Protein AF-G5QRI6-F1 (afdb_monomer_lite)

Foldseek 3Di:
DQEAEAPPEQDPDDDDQQFYWYDDPIDTQGGDPDNHCVVVVDNDGPRPDPPPDPDPDD

Sequence (58 aa):
RGAKIGAGSVVLQPVPPHTTAAGVPARIVGKPGSDKPSMDMDQHFNGLHHTFEYGDGI

Structure (mmCIF, N/CA/C/O backbone):
data_AF-G5QRI6-F1
#
_entry.id   AF-G5QRI6-F1
#
loop_
_atom_site.group_PDB
_atom_site.id
_atom_site.type_symbol
_atom_site.label_atom_id
_atom_site.label_alt_id
_atom_site.label_comp_id
_atom_site.label_asym_id
_atom_site.label_entity_id
_atom_site.label_seq_id
_atom_site.pdbx_PDB_ins_code
_atom_site.Cartn_x
_atom_site.Cartn_y
_atom_site.Cartn_z
_atom_site.occupancy
_atom_site.B_iso_or_equiv
_atom_site.auth_seq_id
_atom_site.auth_comp_id
_atom_site.auth_asym_id
_atom_site.auth_atom_id
_atom_site.pdbx_PDB_model_num
ATOM 1 N N . ARG A 1 1 ? 4.564 -10.574 1.757 1.00 84.50 1 ARG A N 1
ATOM 2 C CA . ARG A 1 1 ? 5.997 -10.184 1.840 1.00 84.50 1 ARG A CA 1
ATOM 3 C C . ARG A 1 1 ? 6.294 -9.198 0.712 1.00 84.50 1 ARG A C 1
ATOM 5 O O . ARG A 1 1 ? 5.575 -9.254 -0.276 1.00 84.50 1 ARG A O 1
ATOM 12 N N . GLY A 1 2 ? 7.247 -8.276 0.883 1.00 95.56 2 GLY A N 1
ATOM 13 C CA . GLY A 1 2 ? 7.592 -7.290 -0.153 1.00 95.56 2 GLY A CA 1
ATOM 14 C C . GLY A 1 2 ? 6.532 -6.211 -0.410 1.00 95.56 2 GLY A C 1
ATOM 15 O O . GLY A 1 2 ? 6.488 -5.674 -1.502 1.00 95.56 2 GLY A O 1
ATOM 16 N N . ALA A 1 3 ? 5.642 -5.925 0.546 1.00 96.62 3 ALA A N 1
ATOM 17 C CA . ALA A 1 3 ? 4.660 -4.843 0.413 1.00 96.62 3 ALA A CA 1
ATOM 18 C C . ALA A 1 3 ? 5.281 -3.482 0.780 1.00 96.62 3 ALA A C 1
ATOM 20 O O . ALA A 1 3 ? 6.234 -3.435 1.561 1.00 96.62 3 ALA A O 1
ATOM 21 N N . LYS A 1 4 ? 4.722 -2.390 0.249 1.00 96.81 4 LYS A N 1
ATOM 22 C CA . LYS A 1 4 ? 5.099 -1.002 0.564 1.00 96.81 4 LYS A CA 1
ATOM 23 C C . LYS A 1 4 ? 3.902 -0.286 1.197 1.00 96.81 4 LYS A C 1
ATOM 25 O O . LYS A 1 4 ? 2.808 -0.321 0.638 1.00 96.81 4 LYS A O 1
ATOM 30 N N . ILE A 1 5 ? 4.099 0.356 2.346 1.00 96.56 5 ILE A N 1
ATOM 31 C CA . ILE A 1 5 ? 3.076 1.190 2.993 1.00 96.56 5 ILE A CA 1
ATOM 32 C C . ILE A 1 5 ? 3.512 2.647 2.877 1.00 96.56 5 ILE A C 1
ATOM 34 O O . ILE A 1 5 ? 4.631 2.976 3.263 1.00 96.56 5 ILE A O 1
ATOM 38 N N . GLY A 1 6 ? 2.649 3.497 2.323 1.00 94.44 6 GLY A N 1
ATOM 39 C CA . GLY A 1 6 ? 2.901 4.933 2.240 1.00 94.44 6 GLY A CA 1
ATOM 40 C C . GLY A 1 6 ? 2.940 5.574 3.628 1.00 94.44 6 GLY A C 1
ATOM 41 O O . GLY A 1 6 ? 2.190 5.174 4.525 1.00 94.44 6 GLY A O 1
ATOM 42 N N . ALA A 1 7 ? 3.793 6.580 3.808 1.00 94.31 7 ALA A N 1
ATOM 43 C CA . ALA A 1 7 ? 3.853 7.350 5.048 1.00 94.31 7 ALA A CA 1
ATOM 44 C C . ALA A 1 7 ? 2.473 7.929 5.425 1.00 94.31 7 ALA A C 1
ATOM 46 O O . ALA A 1 7 ? 1.680 8.276 4.551 1.00 94.31 7 ALA A O 1
ATOM 47 N N . GLY A 1 8 ? 2.169 7.991 6.726 1.00 91.19 8 GLY A N 1
ATOM 48 C CA . GLY A 1 8 ? 0.901 8.537 7.236 1.00 91.19 8 GLY A CA 1
ATOM 49 C C . GLY A 1 8 ? -0.343 7.666 7.004 1.00 91.19 8 GLY A C 1
ATOM 50 O O . GLY A 1 8 ? -1.455 8.104 7.276 1.00 91.19 8 GLY A O 1
ATOM 51 N N . SER A 1 9 ? -0.191 6.436 6.509 1.00 94.56 9 SER A N 1
ATOM 52 C CA . SER A 1 9 ? -1.337 5.568 6.214 1.00 94.56 9 SER A CA 1
ATOM 53 C C . SER A 1 9 ? -1.917 4.899 7.458 1.00 94.56 9 SER A C 1
ATOM 55 O O . SER A 1 9 ? -1.183 4.437 8.331 1.00 94.56 9 SER A O 1
ATOM 57 N N . VAL A 1 10 ? -3.239 4.727 7.480 1.00 96.25 10 VAL A N 1
ATOM 58 C CA . VAL A 1 10 ? -3.945 3.947 8.506 1.00 96.25 10 VAL A CA 1
ATOM 59 C C . VAL A 1 10 ? -4.452 2.654 7.877 1.00 96.25 10 VAL A C 1
ATOM 61 O O . VAL A 1 10 ? -5.451 2.635 7.155 1.00 96.25 10 VAL A O 1
ATOM 64 N N . VAL A 1 11 ? -3.736 1.557 8.122 1.00 96.69 11 VAL A N 1
ATOM 65 C CA . VAL A 1 11 ? -4.028 0.244 7.533 1.00 96.69 11 VAL A CA 1
ATOM 66 C C . VAL A 1 11 ? -4.985 -0.527 8.436 1.00 96.69 11 VAL A C 1
ATOM 68 O O . VAL A 1 11 ? -4.604 -0.993 9.505 1.00 96.69 11 VAL A O 1
ATOM 71 N N . LEU A 1 12 ? -6.232 -0.674 7.986 1.00 97.69 12 LEU A N 1
ATOM 72 C CA . LEU A 1 12 ? -7.291 -1.371 8.729 1.00 97.69 12 LEU A CA 1
ATOM 73 C C . LEU A 1 12 ? -7.590 -2.780 8.190 1.00 97.69 12 LEU A C 1
ATOM 75 O O . LEU A 1 12 ? -8.388 -3.508 8.774 1.00 97.69 12 LEU A O 1
ATOM 79 N N . GLN A 1 13 ? -6.992 -3.159 7.057 1.00 97.31 13 GLN A N 1
ATOM 80 C CA . GLN A 1 13 ? -7.235 -4.428 6.364 1.00 97.31 13 GLN A CA 1
ATOM 81 C C . GLN A 1 13 ? -5.907 -5.075 5.936 1.00 97.31 13 GLN A C 1
ATOM 83 O O . GLN A 1 13 ? -4.938 -4.350 5.692 1.00 97.31 13 GLN A O 1
ATOM 88 N N . PRO A 1 14 ? -5.834 -6.416 5.816 1.00 97.94 14 PRO A N 1
ATOM 89 C CA . PRO A 1 14 ? -4.627 -7.099 5.358 1.00 97.94 14 PRO A CA 1
ATOM 90 C C . PRO A 1 14 ? -4.157 -6.605 3.985 1.00 97.94 14 PRO A C 1
ATOM 92 O O . PRO A 1 14 ? -4.951 -6.470 3.055 1.00 97.94 14 PRO A O 1
ATOM 95 N N . VAL A 1 15 ? -2.847 -6.387 3.849 1.00 97.19 15 VAL A N 1
ATOM 96 C CA . VAL A 1 15 ? -2.215 -5.968 2.590 1.00 97.19 15 VAL A CA 1
ATOM 97 C C . VAL A 1 15 ? -1.586 -7.190 1.909 1.00 97.19 15 VAL A C 1
ATOM 99 O O . VAL A 1 15 ? -0.768 -7.873 2.540 1.00 97.19 15 VAL A O 1
ATOM 102 N N . PRO A 1 16 ? -1.936 -7.496 0.645 1.00 97.62 16 PRO A N 1
ATOM 103 C CA . PRO A 1 16 ? -1.348 -8.618 -0.078 1.00 97.62 16 PRO A CA 1
ATOM 104 C C . PRO A 1 16 ? 0.185 -8.524 -0.222 1.00 97.62 16 PRO A C 1
ATOM 106 O O . PRO A 1 16 ? 0.786 -7.453 -0.102 1.00 97.62 16 PRO A O 1
ATOM 109 N N . PRO A 1 17 ? 0.872 -9.646 -0.493 1.00 97.69 17 PRO A N 1
ATOM 110 C CA . PRO A 1 17 ? 2.276 -9.615 -0.892 1.00 97.69 17 PRO A CA 1
ATOM 111 C C . PRO A 1 17 ? 2.507 -8.735 -2.130 1.00 97.69 17 PRO A C 1
ATOM 113 O O . PRO A 1 17 ? 1.690 -8.737 -3.044 1.00 97.69 17 PRO A O 1
ATOM 116 N N . HIS A 1 18 ? 3.645 -8.035 -2.179 1.00 96.94 18 HIS A N 1
ATOM 117 C CA . HIS A 1 18 ? 4.071 -7.220 -3.327 1.00 96.94 18 HIS A CA 1
ATOM 118 C C . HIS A 1 18 ? 3.036 -6.194 -3.824 1.00 96.94 18 HIS A C 1
ATOM 120 O O . HIS A 1 18 ? 2.881 -5.976 -5.026 1.00 96.94 18 HIS A O 1
ATOM 126 N N . THR A 1 19 ? 2.346 -5.525 -2.897 1.00 95.75 19 THR A N 1
ATOM 127 C CA . THR A 1 19 ? 1.446 -4.399 -3.195 1.00 95.75 19 THR A CA 1
ATOM 128 C C . THR A 1 19 ? 1.850 -3.135 -2.447 1.00 95.75 19 THR A C 1
ATOM 130 O O . THR A 1 19 ? 2.423 -3.207 -1.358 1.00 95.75 19 THR A O 1
ATOM 133 N N . THR A 1 20 ? 1.512 -1.982 -3.016 1.00 95.69 20 THR A N 1
ATOM 134 C CA . THR A 1 20 ? 1.634 -0.671 -2.376 1.00 95.69 20 THR A CA 1
ATOM 135 C C . THR A 1 20 ? 0.270 -0.242 -1.847 1.00 95.69 20 THR A C 1
ATOM 137 O O . THR A 1 20 ? -0.692 -0.210 -2.617 1.00 95.69 20 THR A O 1
ATOM 140 N N . ALA A 1 21 ? 0.178 0.095 -0.561 1.00 95.19 21 ALA A N 1
ATOM 141 C CA . ALA A 1 21 ? -1.032 0.630 0.059 1.00 95.19 21 ALA A CA 1
ATOM 142 C C . ALA A 1 21 ? -0.771 2.011 0.674 1.00 95.19 21 ALA A C 1
ATOM 144 O O . ALA A 1 21 ? 0.274 2.215 1.292 1.00 95.19 21 ALA A O 1
ATOM 145 N N . ALA A 1 22 ? -1.710 2.944 0.513 1.00 93.94 22 ALA A N 1
ATOM 146 C CA . ALA A 1 22 ? -1.602 4.289 1.075 1.00 93.94 22 ALA A CA 1
ATOM 147 C C . ALA A 1 22 ? -2.967 4.908 1.429 1.00 93.94 22 ALA A C 1
ATOM 149 O O . ALA A 1 22 ? -3.986 4.521 0.849 1.00 93.94 22 ALA A O 1
ATOM 150 N N . GLY A 1 23 ? -2.980 5.866 2.363 1.00 90.25 23 GLY A N 1
ATOM 151 C CA . GLY A 1 23 ? -4.143 6.694 2.722 1.00 90.25 23 GLY A CA 1
ATOM 152 C C . GLY A 1 23 ? -4.786 6.391 4.082 1.00 90.25 23 GLY A C 1
ATOM 153 O O . GLY A 1 23 ? -4.331 5.519 4.828 1.00 90.25 23 GLY A O 1
ATOM 154 N N . VAL A 1 24 ? -5.866 7.117 4.395 1.00 93.75 24 VAL A N 1
ATOM 155 C CA . VAL A 1 24 ? -6.650 7.001 5.639 1.00 93.75 24 VAL A CA 1
ATOM 156 C C . VAL A 1 24 ? -8.151 6.883 5.301 1.00 93.75 24 VAL A C 1
ATOM 158 O O . VAL A 1 24 ? -8.775 7.888 4.974 1.00 93.75 24 VAL A O 1
ATOM 161 N N . PRO A 1 25 ? -8.762 5.682 5.356 1.00 93.75 25 PRO A N 1
ATOM 162 C CA . PRO A 1 25 ? -8.113 4.383 5.522 1.00 93.75 25 PRO A CA 1
ATOM 163 C C . PRO A 1 25 ? -7.301 3.988 4.279 1.00 93.75 25 PRO A C 1
ATOM 165 O O . PRO A 1 25 ? -7.629 4.371 3.154 1.00 93.75 25 PRO A O 1
ATOM 168 N N . ALA A 1 26 ? -6.259 3.182 4.475 1.00 94.81 26 ALA A N 1
ATOM 169 C CA . ALA A 1 26 ? -5.352 2.788 3.405 1.00 94.81 26 ALA A CA 1
ATOM 170 C C . ALA A 1 26 ? -6.045 1.918 2.345 1.00 94.81 26 ALA A C 1
ATOM 172 O O . ALA A 1 26 ? -6.787 0.985 2.668 1.00 94.81 26 ALA A O 1
ATOM 173 N N . ARG A 1 27 ? -5.755 2.186 1.069 1.00 93.44 27 ARG A N 1
ATOM 174 C CA . ARG A 1 27 ? -6.204 1.396 -0.090 1.00 93.44 27 ARG A CA 1
ATOM 175 C C . ARG A 1 27 ? -5.008 0.929 -0.909 1.00 93.44 27 ARG A C 1
ATOM 177 O O . ARG A 1 27 ? -3.944 1.538 -0.850 1.00 93.44 27 ARG A O 1
ATOM 184 N N . ILE A 1 28 ? -5.176 -0.151 -1.674 1.00 94.19 28 ILE A N 1
ATOM 185 C CA . ILE A 1 28 ? -4.153 -0.599 -2.628 1.00 94.19 28 ILE A CA 1
ATOM 186 C C . ILE A 1 28 ? -4.060 0.451 -3.737 1.00 94.19 28 ILE A C 1
ATOM 188 O O . ILE A 1 28 ? -5.030 0.686 -4.450 1.00 94.19 28 ILE A O 1
ATOM 192 N N . VAL A 1 29 ? -2.890 1.070 -3.868 1.00 92.44 29 VAL A N 1
ATOM 193 C CA . VAL A 1 29 ? -2.607 2.135 -4.843 1.00 92.44 29 VAL A CA 1
ATOM 194 C C . VAL A 1 29 ? -1.669 1.679 -5.962 1.00 92.44 29 VAL A C 1
ATOM 196 O O . VAL A 1 29 ? -1.480 2.404 -6.929 1.00 92.44 29 VAL A O 1
ATOM 199 N N . GLY A 1 30 ? -1.088 0.478 -5.860 1.00 92.44 30 GLY A N 1
ATOM 200 C CA . GLY A 1 30 ? -0.237 -0.079 -6.911 1.00 92.44 30 GLY A CA 1
ATOM 201 C C . GLY A 1 30 ? 0.644 -1.231 -6.439 1.00 92.44 30 GLY A C 1
ATOM 202 O O . GLY A 1 30 ? 0.276 -1.996 -5.545 1.00 92.44 30 GLY A O 1
ATOM 203 N N . LYS A 1 31 ? 1.829 -1.343 -7.045 1.00 93.88 31 LYS A N 1
ATOM 204 C CA . LYS A 1 31 ? 2.878 -2.312 -6.702 1.00 93.88 31 LYS A CA 1
ATOM 205 C C . LYS A 1 31 ? 4.200 -1.584 -6.426 1.00 93.88 31 LYS A C 1
ATOM 207 O O . LYS A 1 31 ? 4.424 -0.522 -7.006 1.00 93.88 31 LYS A O 1
ATOM 212 N N . PRO A 1 32 ? 5.062 -2.110 -5.543 1.00 93.44 32 PRO A N 1
ATOM 213 C CA . PRO A 1 32 ? 6.394 -1.558 -5.339 1.00 93.44 32 PRO A CA 1
ATOM 214 C C . PRO A 1 32 ? 7.260 -1.774 -6.586 1.00 93.44 32 PRO A C 1
ATOM 216 O O . PRO A 1 32 ? 7.078 -2.755 -7.302 1.00 93.44 32 PRO A O 1
ATOM 219 N N . GLY A 1 33 ? 8.214 -0.869 -6.827 1.00 91.00 33 GLY A N 1
ATOM 220 C CA . GLY A 1 33 ? 9.154 -0.961 -7.953 1.00 91.00 33 GLY A CA 1
ATOM 221 C C . GLY A 1 33 ? 10.227 -2.046 -7.803 1.00 91.00 33 GLY A C 1
ATOM 222 O O . GLY A 1 33 ? 11.010 -2.256 -8.723 1.00 91.00 33 GLY A O 1
ATOM 223 N N . SER A 1 34 ? 10.267 -2.734 -6.660 1.00 93.31 34 SER A N 1
ATOM 224 C CA . SER A 1 34 ? 11.233 -3.785 -6.356 1.00 93.31 34 SER A CA 1
ATOM 225 C C . SER A 1 34 ? 10.637 -4.896 -5.4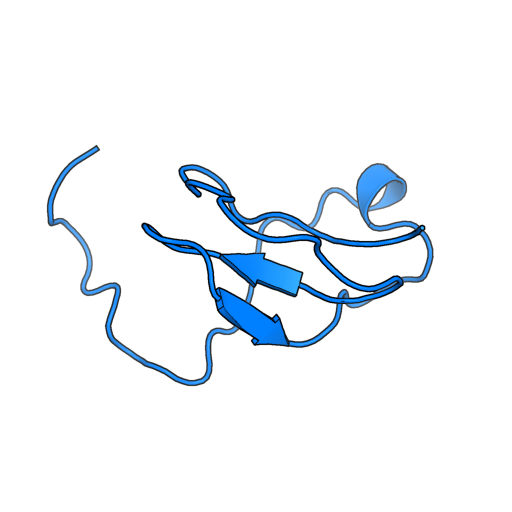91 1.00 93.31 34 SER A C 1
ATOM 227 O O . SER A 1 34 ? 9.595 -4.731 -4.847 1.00 93.31 34 SER A O 1
ATOM 229 N N . ASP A 1 35 ? 11.333 -6.034 -5.432 1.00 94.69 35 ASP A N 1
ATOM 230 C CA . ASP A 1 35 ? 10.935 -7.188 -4.6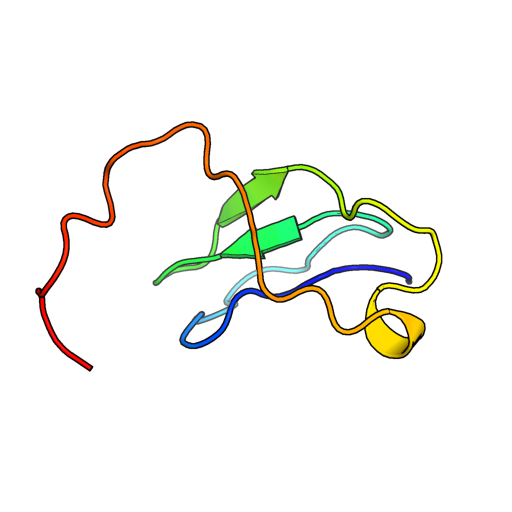17 1.00 94.69 35 ASP A CA 1
ATOM 231 C C . ASP A 1 35 ? 11.066 -6.935 -3.110 1.00 94.69 35 ASP A C 1
ATOM 233 O O . ASP A 1 35 ? 10.343 -7.519 -2.293 1.00 94.69 35 ASP A O 1
ATOM 237 N N . LYS A 1 36 ? 12.018 -6.081 -2.728 1.00 96.00 36 LYS A N 1
ATOM 238 C CA . LYS A 1 36 ? 12.340 -5.748 -1.340 1.00 96.00 36 LYS A CA 1
ATOM 239 C C . LYS A 1 36 ? 12.320 -4.225 -1.176 1.00 96.00 36 LYS A C 1
ATOM 241 O O . LYS A 1 36 ? 13.385 -3.632 -1.029 1.00 96.00 36 LYS A O 1
ATOM 246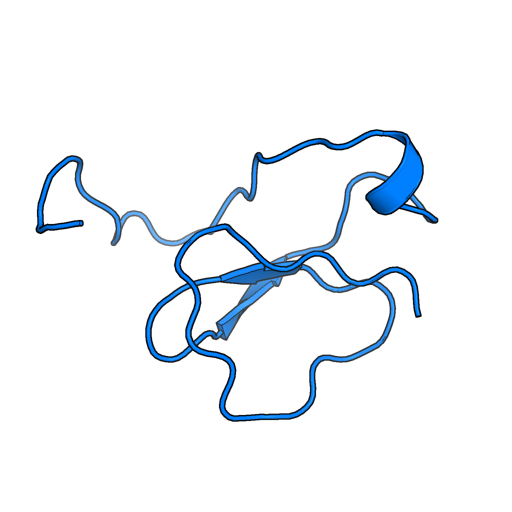 N N . PRO A 1 37 ? 11.132 -3.590 -1.123 1.00 96.12 37 PRO A N 1
ATOM 247 C CA . PRO A 1 37 ? 11.016 -2.131 -1.010 1.00 96.12 37 PRO A CA 1
ATOM 248 C C . PRO A 1 37 ? 11.722 -1.552 0.227 1.00 96.12 37 PRO A C 1
ATOM 250 O O . PRO A 1 37 ? 12.079 -0.380 0.241 1.00 96.12 37 PRO A O 1
ATOM 253 N N . SER A 1 38 ? 11.970 -2.377 1.249 1.00 96.38 38 SER A N 1
ATOM 254 C CA . SER A 1 38 ? 12.753 -2.021 2.436 1.00 96.38 38 SER A CA 1
ATOM 255 C C . SER A 1 38 ? 14.258 -1.849 2.193 1.00 96.38 38 SER A C 1
ATOM 257 O O . SER A 1 38 ? 14.947 -1.400 3.096 1.00 96.38 38 SER A O 1
ATOM 259 N N . MET A 1 39 ? 14.797 -2.283 1.050 1.00 97.50 39 MET A N 1
ATOM 260 C CA . MET A 1 39 ? 16.210 -2.078 0.701 1.00 97.50 39 MET A CA 1
ATOM 261 C C . MET A 1 39 ? 16.402 -0.787 -0.092 1.00 97.50 39 MET A C 1
ATOM 263 O O . MET A 1 39 ? 17.377 -0.080 0.131 1.00 97.50 39 MET A O 1
ATOM 267 N N . ASP A 1 40 ? 15.458 -0.471 -0.980 1.00 95.25 40 ASP A N 1
ATOM 268 C CA . ASP A 1 40 ? 15.560 0.701 -1.858 1.00 95.25 40 ASP A CA 1
ATOM 269 C C . ASP A 1 40 ? 15.014 1.971 -1.206 1.00 95.25 40 ASP A C 1
ATOM 271 O O . ASP A 1 40 ? 15.379 3.075 -1.596 1.00 95.25 40 ASP A O 1
ATOM 275 N N . MET A 1 41 ? 14.131 1.820 -0.212 1.00 94.38 41 MET A N 1
ATOM 276 C CA . MET A 1 41 ? 13.565 2.916 0.582 1.00 94.38 41 MET A CA 1
ATOM 277 C C . MET A 1 41 ? 12.829 3.990 -0.232 1.00 94.38 41 MET A C 1
ATOM 279 O O . MET A 1 41 ? 12.596 5.091 0.267 1.00 94.38 41 MET A O 1
ATOM 283 N N . ASP A 1 42 ? 12.398 3.657 -1.449 1.00 94.06 42 ASP A N 1
ATOM 284 C CA . ASP A 1 42 ? 11.594 4.531 -2.299 1.00 94.06 42 ASP A CA 1
ATOM 285 C C . ASP A 1 42 ? 10.236 4.836 -1.643 1.00 94.06 42 ASP A C 1
ATOM 287 O O . ASP A 1 42 ? 9.368 3.963 -1.522 1.00 94.06 42 ASP A O 1
ATOM 291 N N . GLN A 1 43 ? 10.049 6.092 -1.241 1.00 92.94 43 GLN A N 1
ATOM 292 C CA . GLN A 1 43 ? 8.839 6.581 -0.578 1.00 92.94 43 GLN A CA 1
ATOM 293 C C . GLN A 1 43 ? 7.728 6.965 -1.557 1.00 92.94 43 GLN A C 1
ATOM 295 O O . GLN A 1 43 ? 6.597 7.198 -1.128 1.00 92.94 43 GLN A O 1
ATOM 300 N N . HIS A 1 44 ? 8.007 7.024 -2.862 1.00 89.50 44 HIS A N 1
ATOM 301 C CA . HIS A 1 44 ? 6.981 7.352 -3.835 1.00 89.50 44 HIS A CA 1
ATOM 302 C C . HIS A 1 44 ? 5.977 6.202 -3.969 1.00 89.50 44 HIS A C 1
ATOM 304 O O . HIS A 1 44 ? 6.310 5.008 -4.033 1.00 89.50 44 HIS A O 1
ATOM 310 N N . PHE A 1 45 ? 4.708 6.586 -4.030 1.00 83.62 45 PHE A N 1
ATOM 311 C CA . PHE A 1 45 ? 3.613 5.732 -4.445 1.00 83.62 45 PHE A CA 1
ATOM 312 C C . PHE A 1 45 ? 2.742 6.534 -5.409 1.00 83.62 45 PHE A C 1
ATOM 314 O O . PHE A 1 45 ? 2.124 7.528 -5.040 1.00 83.62 45 PHE A O 1
ATOM 321 N N . ASN A 1 46 ? 2.708 6.112 -6.671 1.00 69.00 46 ASN A N 1
ATOM 322 C CA . ASN A 1 46 ? 1.840 6.730 -7.664 1.00 69.00 46 ASN A CA 1
ATOM 323 C C . ASN A 1 46 ? 0.420 6.212 -7.438 1.00 69.00 46 ASN A C 1
ATOM 325 O O . ASN A 1 46 ? 0.005 5.226 -8.043 1.00 69.00 46 ASN A O 1
ATOM 329 N N . GLY A 1 47 ? -0.321 6.848 -6.533 1.00 56.88 47 GLY A N 1
ATOM 330 C CA . GLY A 1 47 ? -1.764 6.673 -6.498 1.00 56.88 47 GLY A CA 1
ATOM 331 C C . GLY A 1 47 ? -2.343 7.172 -7.816 1.00 56.88 47 GLY A C 1
ATOM 332 O O . GLY A 1 47 ? -2.215 8.348 -8.132 1.00 56.88 47 GLY A O 1
ATOM 333 N N . LEU A 1 48 ? -3.019 6.303 -8.571 1.00 53.09 48 LEU A N 1
ATOM 334 C CA . LEU A 1 48 ? -3.834 6.670 -9.744 1.00 53.09 48 LEU A CA 1
ATOM 335 C C . LEU A 1 48 ? -5.044 7.568 -9.387 1.00 53.09 48 LEU A C 1
ATOM 337 O O . LEU A 1 48 ? -5.994 7.673 -10.155 1.00 53.09 48 LEU A O 1
ATOM 341 N N . HIS A 1 49 ? -5.033 8.215 -8.222 1.00 50.03 49 HIS A N 1
ATOM 342 C CA . HIS A 1 49 ? -6.084 9.102 -7.766 1.00 50.03 49 HIS A CA 1
ATOM 343 C C . HIS A 1 49 ? -5.450 10.331 -7.110 1.00 50.03 49 HIS A C 1
ATOM 345 O O . HIS A 1 49 ? -4.868 10.250 -6.027 1.00 50.03 49 HIS A O 1
ATOM 351 N N . HIS A 1 50 ? -5.569 11.462 -7.806 1.00 48.88 50 HIS A N 1
ATOM 352 C CA . HIS A 1 50 ? -5.230 12.823 -7.384 1.00 48.88 50 HIS A CA 1
ATOM 353 C C . HIS A 1 50 ? -6.101 13.300 -6.196 1.00 48.88 50 HIS A C 1
ATOM 355 O O . HIS A 1 50 ? -6.688 14.370 -6.245 1.00 48.88 50 HIS A O 1
ATOM 361 N N . THR A 1 51 ? -6.250 12.504 -5.135 1.00 51.59 51 THR A N 1
ATOM 362 C CA . THR A 1 51 ? -6.995 12.904 -3.920 1.00 51.59 51 THR A CA 1
ATOM 363 C C . THR A 1 51 ? -6.102 13.395 -2.791 1.00 51.59 51 THR A C 1
ATOM 365 O O . THR A 1 51 ? -6.616 13.857 -1.783 1.00 51.59 51 THR A O 1
ATOM 368 N N . PHE A 1 52 ? -4.781 13.315 -2.940 1.00 55.44 52 PHE A N 1
ATOM 369 C CA . PHE A 1 52 ? -3.856 13.973 -2.022 1.00 55.44 52 PHE A CA 1
ATOM 370 C C . PHE A 1 52 ? -3.456 15.306 -2.642 1.00 55.44 52 PHE A C 1
ATOM 372 O O . PHE A 1 52 ? -2.333 15.474 -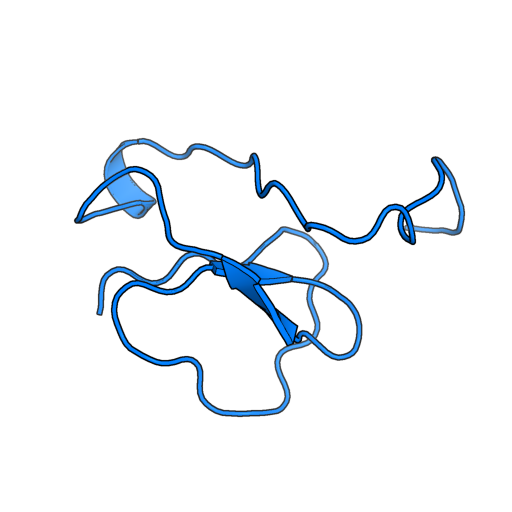3.119 1.00 55.44 52 PHE A O 1
ATOM 379 N N . GLU A 1 53 ? -4.419 16.228 -2.717 1.00 52.50 53 GLU A N 1
ATOM 380 C CA . GLU A 1 53 ? -4.067 17.627 -2.900 1.00 52.50 53 GLU A CA 1
ATOM 381 C C . GLU A 1 53 ? -3.232 18.058 -1.692 1.00 52.50 53 GLU A C 1
ATOM 383 O O . GLU A 1 53 ? -3.554 17.837 -0.527 1.00 52.50 53 GLU A O 1
ATOM 388 N N . TYR A 1 54 ? -2.069 18.572 -2.045 1.00 48.03 54 TYR A N 1
ATOM 389 C CA . TYR A 1 54 ? -1.068 19.255 -1.254 1.00 48.03 54 TYR A CA 1
ATOM 390 C C . TYR A 1 54 ? -1.652 20.087 -0.085 1.00 48.03 54 TYR A C 1
ATOM 392 O O . TYR A 1 54 ? -1.862 21.285 -0.247 1.00 48.03 54 TYR A O 1
ATOM 400 N N . GLY A 1 55 ? -1.864 19.501 1.103 1.00 53.69 55 GLY A N 1
ATOM 401 C CA . GLY A 1 55 ? -1.967 20.305 2.333 1.00 53.69 55 GLY A CA 1
ATOM 402 C C . GLY A 1 55 ? -3.078 20.041 3.352 1.00 53.69 55 GLY A C 1
ATOM 403 O O . GLY A 1 55 ? -3.131 20.798 4.316 1.00 53.69 55 GLY A O 1
ATOM 404 N N . ASP A 1 56 ? -3.896 18.992 3.259 1.00 53.59 56 ASP A N 1
ATOM 405 C CA . ASP A 1 56 ? -4.975 18.770 4.249 1.00 53.59 56 ASP A CA 1
ATOM 406 C C . ASP A 1 56 ? -4.544 18.020 5.533 1.00 53.59 56 ASP A C 1
ATOM 408 O O . ASP A 1 56 ? -5.261 17.167 6.053 1.00 53.59 56 ASP A O 1
ATOM 412 N N . GLY A 1 57 ? -3.380 18.381 6.083 1.00 54.69 57 GLY A N 1
ATOM 413 C CA . GLY A 1 57 ? -3.055 18.143 7.494 1.00 54.69 57 GLY A CA 1
ATOM 414 C C . GLY A 1 57 ? -2.474 16.770 7.853 1.00 54.69 57 GLY A C 1
ATOM 415 O O . GLY A 1 57 ? -3.186 15.850 8.256 1.00 54.69 57 GLY A O 1
ATOM 416 N N . ILE A 1 58 ? -1.141 16.705 7.838 1.00 48.66 58 ILE A N 1
ATOM 417 C CA . ILE A 1 58 ? -0.360 16.200 8.980 1.00 48.66 58 ILE A CA 1
ATOM 418 C C . ILE A 1 58 ? 0.287 17.390 9.682 1.00 48.66 58 ILE A C 1
ATOM 420 O O . ILE A 1 58 ? 0.602 18.372 8.971 1.00 48.66 58 ILE A O 1
#

InterPro domains:
  IPR011004 Trimeric LpxA-like superfamily [SSF51161] (1-45)

Organism: NCBI:txid913081

Secondary structure (DSSP, 8-state):
---EE-TT----SPPPTT-EEEETTEEEEE--SSS-HHHH-------SS----TTS--

Radius of gyration: 11.19 Å; chains: 1; bounding box: 24×30×19 Å

pLDDT: mean 85.24, std 17.41, range [48.03, 97.94]

=== Feature glossary ===
A reading guide for the features in this record.

Start from the sequence.

  · Sequence gives the chain of amino acids in standard one-letter code (A=alanine, C=cysteine, …, Y=tyrosine), read N→C. It is the only feature that is directly encoded by the gene; all structural features are derived from the folded form of this sequence.

Fold it, and you get atomic coordinates and the backbone conformation that goes with them.

  · Structure coordinates are given as an mmCIF _atom_site loop: one row per atom with element, residue name, chain id, sequence num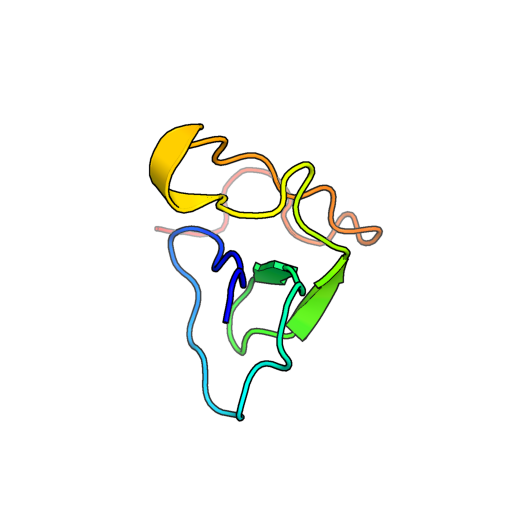ber, and x/y/z position in Å. Only the four main-chain atoms per residue are included here; side chains are omitted to keep the record compact.

  · Backbone dihedral angles. Every residue except chain termini has a φ (preceding-C → N → Cα → C) and a ψ (N → Cα → C → next-N). They are reported in degrees following the IUPAC sign convention. Secondary structure is essentially a statement about which (φ, ψ) basin each residue occupies.

  · Eight-state secondary structure (DSSP): H is the canonical α-helix, G the tighter 3₁₀-helix, I the wider π-helix; E/B are β-structure, T and S are turns and bends, and '-' is everything else. DSSP derives these from the pattern of main-chain N–H···O=C hydrogen bonds, not from the sequence.

  · SS3 is a coarse helix/strand/coil call (letters a/b/c) made by the P-SEA algorithm from inter-Cα distances and dihedrals. It is less detailed than DSSP but needs only Cα positions.

Summarize the fold with a handful of shape descriptors and a per-residue structural alphabet.

  · Radius of gyration (Rg) is the root-mean-square distance of Cα atoms from their centroid — a single number for overall size and compactness. A globular domain of N residues has Rg ≈ 2.2·N^0.38 Å; an extended or disordered chain has a much larger Rg. The Cα contact count is the number of residue pairs whose Cα atoms are within 8 Å and are more than four positions apart in sequence — a standard proxy for tertiary packing density. The bounding box is the smallest axis-aligned box enclosing all Cα atoms.

  · 3Di is Foldseek's structural alphabet. Each residue is assigned one of twenty discrete states based on how its Cα sits relative to its spatial (not sequential) neighbors. Aligning 3Di strings finds structural homologs roughly as well as full 3D superposition, but orders of magnitude faster.

  · Solvent-accessible surface area (SASA) is the area in Å² traced out by the centre of a 1.4 Å probe sphere (a water molecule) rolled over the protein's van der Waals surface (Shrake–Rupley / Lee–Richards construction). Buried residues have near-zero SASA; fully exposed residues can exceed 200 Å². The total SASA scales roughly with the number of surface residues.

Ask how reliable the model is.

  · For AlphaFold models, the B-factor field carries pLDDT — the model's own estimate of local accuracy on a 0–100 scale. Regions with pLDDT<50 should be treated as essentially unmodeled; they often correspond to intrinsically disordered segments.

  · For experimental (PDB) structures, the B-factor (temperature factor) quantifies the positional spread of each atom in the crystal — a combina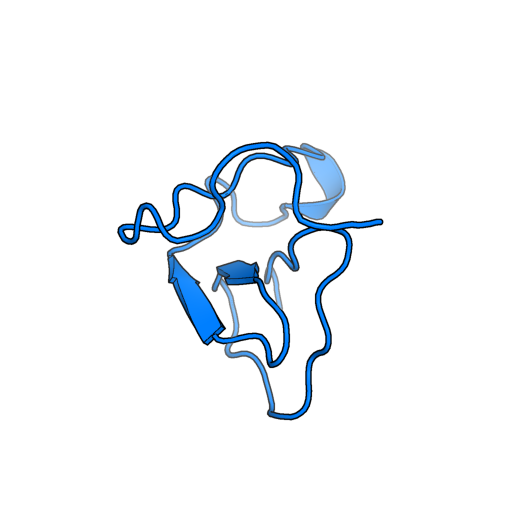tion of thermal vibration and static disorder — in units of Å². High B-factors mark flexible loops or poorly resolved regions; low B-factors mark the rigid, well-ordered core.

  · Predicted Aligned Error (PAE) is an AlphaFold confidence matrix: entry (i, j) is the expected error in the position of residue j, in ångströms, when the prediction is superimposed on the true structure at residue i. Low PAE within a block of residues means that block is internally rigid and well-predicted; high PAE between two blocks means their relative placement is uncertain even if each block individually is confident.

Place it in context: what it resembles, what it is annotated as, and how it looks.

  · Structural nearest neighbors (via Foldseek easy-search vs the PDB). Reported per hit: target PDB id, E-value, and alignment TM-score. A TM-score above ~0.5 is the conventional threshold for 'same fold'.

  · Functional annotations link the protein to curated databases. InterPro entries identify conserved domains and families by matching the sequence against member-database signatures (Pfam, PROSITE, CDD, …). Gene Ontology (GO) terms describe molecular function, biological process, and cellular component in a controlled vocabulary. CATH places the structure in a hierarchical fold classification (Class/Architecture/Topology/Homologous-superfamily). The organism is the source species.

  · The contact map is a binary N×N matrix image: pixel (i, j) is dark where Cα_i and Cα_j are within 8 Å and |i−j|>4. Because the |i−j|>4 filter removes local helical contacts, off-diagonal stripes parallel to the main diagonal indicate parallel β-sheets; stripes perpendicular to it indicate antiparallel β-sheets. The Ramachandran plot scatters every residue's (φ, ψ) pair against the sterically allowed regions. The PAE heatmap renders the predicted-aligned-error matrix.

  · Six rendered views show the 3D structure from the faces of a cube — i.e. along ±x, ±y, ±z. Rendering representation is drawn randomly per protein from cartoon (secondary-structure ribbons), sticks (backbone bonds), or molecular surface; coloring is either N→C rainbow (blue at the N-terminus through red at the C-terminus) or one color per chain.